Protein AF-A0A1R4HHZ6-F1 (afdb_monomer)

Radius of gyration: 16.29 Å; Cα contacts (8 Å, |Δi|>4): 28; chains: 1; bounding box: 31×27×39 Å

Foldseek 3Di:
DEDEDDPPPDDDPVDDVVCVVVDDPCPCVVVVVVDDDYDYDYNVVCVVDVDPVSVVVVVVVVCVVPVPPPD

Mean predicted aligned error: 12.38 Å

pLDDT: mean 71.61, std 11.76, range [42.88, 89.56]

Secondary structure (DSSP, 8-state):
--B---S--PPPTTS-HHHHHTPPTTTTHHHHHTT----B--HHHHHH-SSHHHHHHHHHHHHHHS-----

Organism: NCBI:txid360316

Solvent-accessible surface area (backbone atoms only — not comparable to full-atom values): 4698 Å² total; per-residue (Å²): 104,80,54,68,75,62,98,75,85,64,80,53,85,93,56,53,68,70,61,61,73,70,50,68,85,64,80,55,48,68,65,48,73,73,67,67,79,71,58,78,51,61,56,70,58,49,74,72,37,87,42,68,67,57,43,51,51,52,54,49,52,50,40,69,79,44,69,76,79,84,121

Structure (mmCIF, N/CA/C/O backbone):
data_AF-A0A1R4HHZ6-F1
#
_entry.id   AF-A0A1R4HHZ6-F1
#
loop_
_atom_site.group_PDB
_atom_site.id
_atom_site.type_symbol
_atom_site.label_atom_id
_atom_site.label_alt_id
_atom_site.label_comp_id
_atom_site.label_asym_id
_atom_site.label_entity_id
_atom_site.label_seq_id
_atom_site.pdbx_PDB_ins_code
_atom_site.Cartn_x
_atom_site.Cartn_y
_atom_site.Cartn_z
_atom_site.occupancy
_atom_site.B_iso_or_equiv
_atom_site.auth_seq_id
_atom_site.auth_comp_id
_atom_site.auth_asym_id
_atom_site.auth_atom_id
_atom_site.pdbx_PDB_model_num
ATOM 1 N N . MET A 1 1 ? 2.345 -3.688 -0.617 1.00 44.34 1 MET A N 1
ATOM 2 C CA . MET A 1 1 ? 2.421 -2.784 -1.786 1.00 44.34 1 MET A CA 1
ATOM 3 C C . MET A 1 1 ? 1.057 -2.856 -2.441 1.00 44.34 1 MET A C 1
ATOM 5 O O . MET A 1 1 ? 0.602 -3.966 -2.673 1.00 44.34 1 MET A O 1
ATOM 9 N N . ILE A 1 2 ? 0.369 -1.729 -2.594 1.00 47.28 2 ILE A N 1
ATOM 10 C CA . ILE A 1 2 ? -0.972 -1.703 -3.190 1.00 47.28 2 ILE A CA 1
ATOM 11 C C . ILE A 1 2 ? -0.765 -1.531 -4.690 1.00 47.28 2 ILE A C 1
ATOM 13 O O . ILE A 1 2 ? -0.127 -0.564 -5.104 1.00 47.28 2 ILE A O 1
ATOM 17 N N . PHE A 1 3 ? -1.227 -2.500 -5.474 1.00 48.56 3 PHE A N 1
ATOM 18 C CA . P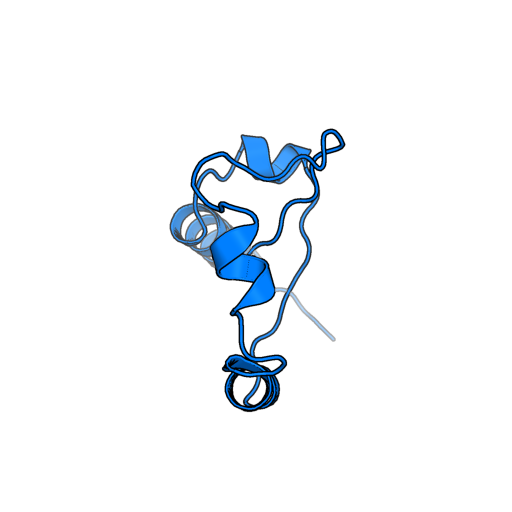HE A 1 3 ? -1.268 -2.393 -6.927 1.00 48.56 3 PHE A CA 1
ATOM 19 C C . PHE A 1 3 ? -2.711 -2.092 -7.323 1.00 48.56 3 PHE A C 1
ATOM 21 O O . PHE A 1 3 ? -3.619 -2.819 -6.934 1.00 48.56 3 PHE A O 1
ATOM 28 N N . CYS A 1 4 ? -2.905 -1.004 -8.060 1.00 47.91 4 CYS A N 1
ATOM 29 C CA . CYS A 1 4 ? -4.181 -0.633 -8.657 1.00 47.91 4 CYS A CA 1
ATOM 30 C C . CYS A 1 4 ? -4.082 -0.918 -10.153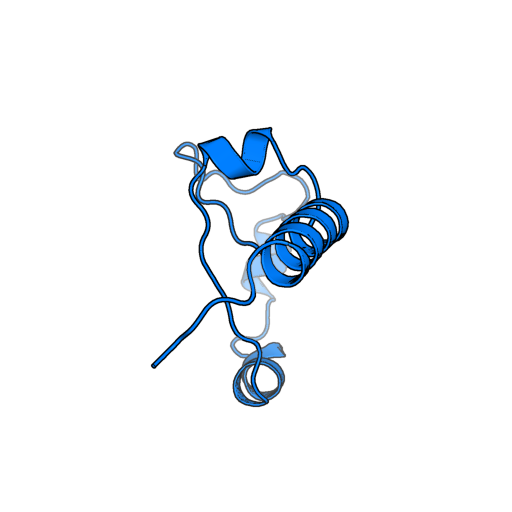 1.00 47.91 4 CYS A C 1
ATOM 32 O O . CYS A 1 4 ? -3.105 -0.508 -10.784 1.00 47.91 4 CYS A O 1
ATOM 34 N N . VAL A 1 5 ? -5.072 -1.604 -10.716 1.00 47.75 5 VAL A N 1
ATOM 35 C CA . VAL A 1 5 ? -5.196 -1.760 -12.169 1.00 47.75 5 VAL A CA 1
ATOM 36 C C . VAL A 1 5 ? -6.085 -0.624 -12.677 1.00 47.75 5 VAL A C 1
ATOM 38 O O . VAL A 1 5 ? -7.223 -0.490 -12.234 1.00 47.75 5 VAL A O 1
ATOM 41 N N . ASN A 1 6 ? -5.558 0.212 -13.573 1.00 52.25 6 ASN A N 1
ATOM 42 C CA . ASN A 1 6 ? -6.333 1.202 -14.326 1.00 52.25 6 ASN A CA 1
ATOM 43 C C . ASN A 1 6 ? -6.582 0.662 -15.742 1.00 52.25 6 ASN A C 1
ATOM 45 O O . ASN A 1 6 ? -5.698 0.047 -16.326 1.00 52.25 6 ASN A O 1
ATOM 49 N N . ASN A 1 7 ? -7.759 0.934 -16.314 1.00 55.69 7 ASN A N 1
ATOM 50 C CA . ASN A 1 7 ? -8.158 0.455 -17.650 1.00 55.69 7 ASN A CA 1
ATOM 51 C C . ASN A 1 7 ? -7.408 1.119 -18.826 1.00 55.69 7 ASN A C 1
ATOM 53 O O . ASN A 1 7 ? -7.615 0.739 -19.974 1.00 55.69 7 ASN A O 1
ATOM 57 N N . GLU A 1 8 ? -6.532 2.087 -18.557 1.00 59.41 8 GLU A N 1
ATOM 58 C CA . GLU A 1 8 ? -5.643 2.707 -19.543 1.00 59.41 8 GLU A CA 1
ATOM 59 C C . GLU A 1 8 ? -4.202 2.303 -19.225 1.00 59.41 8 GLU A C 1
ATOM 61 O O . GLU A 1 8 ? -3.426 3.063 -18.644 1.00 59.41 8 GLU A O 1
ATOM 66 N N . ASP A 1 9 ? -3.870 1.056 -19.552 1.00 61.25 9 ASP A N 1
ATOM 67 C CA . ASP A 1 9 ? -2.609 0.402 -19.189 1.00 61.25 9 ASP A CA 1
ATOM 68 C C . ASP A 1 9 ? -1.458 0.857 -20.114 1.00 61.25 9 ASP A C 1
ATOM 70 O O . ASP A 1 9 ? -0.825 0.083 -20.835 1.00 61.25 9 ASP A O 1
ATOM 74 N N . THR A 1 10 ? -1.230 2.172 -20.160 1.00 64.44 10 THR A N 1
ATOM 75 C CA . THR A 1 10 ? -0.113 2.787 -20.885 1.00 64.44 10 THR A CA 1
ATOM 76 C C . THR A 1 10 ? 1.074 2.995 -19.944 1.00 64.44 10 THR A C 1
ATOM 78 O O . THR A 1 10 ? 0.919 3.350 -18.773 1.00 64.44 10 THR A O 1
ATOM 81 N N . LEU A 1 11 ? 2.291 2.763 -20.447 1.00 65.88 11 LEU A N 1
ATOM 82 C CA . LEU A 1 11 ? 3.518 3.063 -19.705 1.00 65.88 11 LEU A CA 1
ATOM 83 C C . LEU A 1 11 ? 3.535 4.547 -19.325 1.00 65.88 11 LEU A C 1
ATOM 85 O O . LEU A 1 11 ? 3.499 5.416 -20.197 1.00 65.88 11 LEU A O 1
ATOM 89 N N . LYS A 1 12 ? 3.649 4.840 -18.027 1.00 71.12 12 LYS A N 1
ATOM 90 C CA . LYS A 1 12 ? 3.848 6.215 -17.561 1.00 71.12 12 LYS A CA 1
ATOM 91 C C . LYS A 1 12 ? 5.170 6.769 -18.100 1.00 71.12 12 LYS A C 1
ATOM 93 O O . LYS A 1 12 ? 6.150 6.034 -18.209 1.00 71.12 12 LYS A O 1
ATOM 98 N N . SER A 1 13 ? 5.226 8.077 -18.353 1.00 73.62 13 SER A N 1
ATOM 99 C CA . SER A 1 13 ? 6.423 8.768 -18.869 1.00 73.62 13 SER A CA 1
ATOM 100 C C . SER A 1 13 ? 7.667 8.598 -17.986 1.00 73.62 13 SER A C 1
ATOM 102 O O . SER A 1 13 ? 8.784 8.581 -18.492 1.00 73.62 13 SER A O 1
ATOM 104 N N . GLU A 1 14 ? 7.471 8.411 -16.679 1.00 73.50 14 GLU A N 1
ATOM 105 C CA . GLU A 1 14 ? 8.511 8.090 -15.691 1.00 73.50 14 GLU A CA 1
ATOM 106 C C . GLU A 1 14 ? 9.183 6.715 -15.902 1.00 73.50 14 GLU A C 1
ATOM 108 O O . GLU A 1 14 ? 10.263 6.477 -15.362 1.00 73.50 14 GLU A O 1
ATOM 113 N N . TYR A 1 15 ? 8.603 5.828 -16.721 1.00 70.06 15 TYR A N 1
ATOM 114 C CA . TYR A 1 15 ? 9.150 4.508 -17.054 1.00 70.06 15 TYR A CA 1
ATOM 115 C C . TYR A 1 15 ? 9.407 4.371 -18.564 1.00 70.06 15 TYR A C 1
ATOM 117 O O . TYR A 1 15 ? 8.623 3.736 -19.274 1.00 70.06 15 TYR A O 1
ATOM 125 N N . PRO A 1 16 ? 10.515 4.921 -19.089 1.00 76.19 16 PRO A N 1
ATOM 126 C CA . PRO A 1 16 ? 10.867 4.754 -20.494 1.00 76.19 16 PRO A CA 1
ATOM 127 C C . PRO A 1 16 ? 11.158 3.282 -20.827 1.00 76.19 16 PRO A C 1
ATOM 129 O O . PRO A 1 16 ? 11.776 2.548 -20.049 1.00 76.19 16 PRO A O 1
ATOM 132 N N . ALA A 1 17 ? 10.755 2.848 -22.026 1.00 74.19 17 ALA A N 1
ATOM 133 C CA . ALA A 1 17 ? 10.887 1.457 -22.479 1.00 74.19 17 ALA A CA 1
ATOM 134 C C . ALA A 1 17 ? 12.340 0.934 -22.462 1.00 74.19 17 ALA A C 1
ATOM 136 O O . ALA A 1 17 ? 12.577 -0.266 -22.329 1.00 74.19 17 ALA A O 1
ATOM 137 N N . GLU A 1 18 ? 13.320 1.829 -22.564 1.00 73.50 18 GLU A N 1
ATOM 138 C CA . GLU A 1 18 ? 14.756 1.532 -22.516 1.00 73.50 18 GLU A CA 1
ATOM 139 C C . GLU A 1 18 ? 15.196 0.966 -21.154 1.00 73.50 18 GLU A C 1
ATOM 141 O O . GLU A 1 18 ? 15.988 0.020 -21.079 1.00 73.50 18 GLU A O 1
ATOM 146 N N . VAL A 1 19 ? 14.615 1.485 -20.068 1.00 70.06 19 VAL A N 1
ATOM 147 C CA . VAL A 1 19 ? 14.875 1.026 -18.694 1.00 70.06 19 VAL A CA 1
ATOM 148 C C . VAL A 1 19 ? 14.242 -0.344 -18.452 1.00 70.06 19 VAL A C 1
ATOM 150 O O . VAL A 1 19 ? 14.801 -1.183 -17.749 1.00 70.06 19 VAL A O 1
ATOM 153 N N . ILE A 1 20 ? 13.098 -0.614 -19.082 1.00 71.12 20 ILE A N 1
ATOM 154 C CA . ILE A 1 20 ? 12.420 -1.912 -18.980 1.00 71.12 20 ILE A CA 1
ATOM 155 C C . ILE A 1 20 ? 13.202 -2.990 -19.739 1.00 71.12 20 ILE A C 1
ATOM 157 O O . ILE A 1 20 ? 13.380 -4.093 -19.224 1.00 71.12 20 ILE A O 1
ATOM 161 N N . LYS A 1 21 ? 13.726 -2.671 -20.931 1.00 73.50 21 LYS A N 1
ATOM 162 C CA . LYS A 1 21 ? 14.539 -3.600 -21.740 1.00 73.50 21 LYS A CA 1
ATOM 163 C C . LYS A 1 21 ? 15.865 -3.972 -21.073 1.00 73.50 21 LYS A C 1
ATOM 165 O O . LYS A 1 21 ? 16.326 -5.097 -21.235 1.00 73.50 21 LYS A O 1
ATOM 170 N N . SER A 1 22 ? 16.458 -3.051 -20.316 1.00 75.62 22 SER A N 1
ATOM 171 C CA . SER A 1 22 ? 17.684 -3.285 -19.537 1.00 75.62 22 SER A CA 1
ATOM 172 C C . SER A 1 22 ? 17.421 -3.849 -18.131 1.00 75.62 22 SER A C 1
ATOM 174 O O . SER A 1 22 ? 18.357 -4.141 -17.383 1.00 75.62 22 SER A O 1
ATOM 176 N N . GLY A 1 23 ? 16.151 -4.037 -17.757 1.00 70.56 23 GLY A N 1
ATOM 177 C CA . GLY A 1 23 ? 15.753 -4.564 -16.460 1.00 70.56 23 GLY A CA 1
ATOM 178 C C . GLY A 1 23 ? 16.132 -6.036 -16.274 1.00 70.56 23 GLY A C 1
ATOM 179 O O . GLY A 1 23 ? 15.815 -6.898 -17.090 1.00 70.56 23 GLY A O 1
ATOM 180 N N . VAL A 1 24 ? 16.764 -6.360 -15.143 1.00 77.25 24 VAL A N 1
ATOM 181 C CA . VAL A 1 24 ? 17.075 -7.751 -14.776 1.00 77.25 24 VAL A CA 1
ATOM 182 C C . VAL A 1 24 ? 15.810 -8.455 -14.278 1.00 77.25 24 VAL A C 1
ATOM 184 O O . VAL A 1 24 ? 15.259 -8.107 -13.226 1.00 77.25 24 VAL A O 1
ATOM 187 N N . ARG A 1 25 ? 15.365 -9.488 -15.007 1.00 76.06 25 ARG A N 1
ATOM 188 C CA . ARG A 1 25 ? 14.258 -10.359 -14.579 1.00 76.06 25 ARG A CA 1
ATOM 189 C C . ARG A 1 25 ? 14.563 -10.976 -13.215 1.00 76.06 25 ARG A C 1
ATOM 191 O O . ARG A 1 25 ? 15.616 -11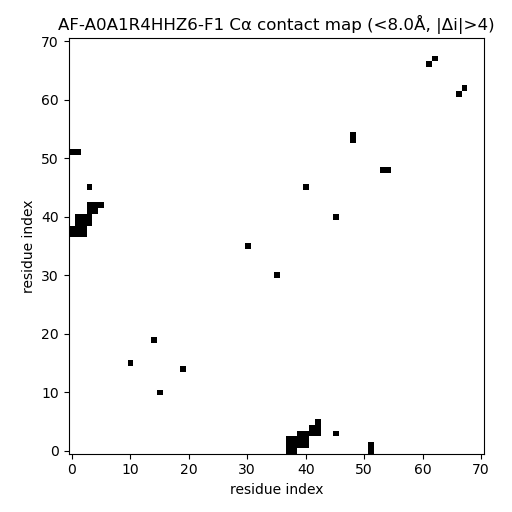.563 -13.001 1.00 76.06 25 ARG A O 1
ATOM 198 N N . GLY A 1 26 ? 13.620 -10.852 -12.285 1.00 73.69 26 GLY A N 1
ATOM 199 C CA . GLY A 1 26 ? 13.733 -11.464 -10.961 1.00 73.69 26 GLY A CA 1
ATOM 200 C C . GLY A 1 26 ? 14.618 -10.717 -9.956 1.00 73.69 26 GLY A C 1
ATOM 201 O O . GLY A 1 26 ? 14.848 -11.250 -8.872 1.00 73.69 26 GLY A O 1
ATOM 202 N N . LYS A 1 27 ? 15.040 -9.471 -10.232 1.00 76.12 27 LYS A N 1
ATOM 203 C CA . LYS A 1 27 ? 15.838 -8.635 -9.303 1.00 76.12 27 LYS A CA 1
ATOM 204 C C . LYS A 1 27 ? 15.265 -8.552 -7.876 1.00 76.12 27 LYS A C 1
ATOM 206 O O . LYS A 1 27 ? 16.015 -8.443 -6.908 1.00 76.12 27 LYS A O 1
ATOM 211 N N . TYR A 1 28 ? 13.941 -8.634 -7.736 1.00 71.12 28 TYR A N 1
ATOM 212 C CA . TYR A 1 28 ? 13.238 -8.618 -6.448 1.00 71.12 28 TYR A CA 1
ATOM 213 C C . TYR A 1 28 ? 12.546 -9.946 -6.112 1.00 71.12 28 TYR A C 1
ATOM 215 O O . TYR A 1 28 ? 11.879 -10.029 -5.087 1.00 71.12 28 TYR A O 1
ATOM 223 N N . ALA A 1 29 ? 12.729 -10.999 -6.918 1.00 71.69 29 ALA A N 1
ATOM 224 C CA . ALA A 1 29 ? 12.045 -12.280 -6.721 1.00 71.69 29 ALA A CA 1
ATOM 225 C C . ALA A 1 29 ? 12.385 -12.917 -5.365 1.00 71.69 29 ALA A C 1
ATOM 227 O O . ALA A 1 29 ? 11.506 -13.448 -4.694 1.00 71.69 29 ALA A O 1
ATOM 228 N N . ASN A 1 30 ? 13.639 -12.811 -4.918 1.00 70.25 30 ASN A N 1
ATOM 229 C CA . ASN A 1 30 ? 14.039 -13.322 -3.605 1.00 70.25 30 ASN A CA 1
ATOM 230 C C . ASN A 1 30 ? 13.429 -12.516 -2.449 1.00 70.25 30 ASN A C 1
ATOM 232 O O . ASN A 1 30 ? 12.983 -13.113 -1.478 1.00 70.25 30 ASN A O 1
ATOM 236 N N . ARG A 1 31 ? 13.325 -11.185 -2.574 1.00 69.06 31 ARG A N 1
ATOM 237 C CA . ARG A 1 31 ? 12.642 -10.336 -1.579 1.00 69.06 31 ARG A CA 1
ATOM 238 C C . ARG A 1 31 ? 11.135 -10.587 -1.545 1.00 69.06 31 ARG A C 1
ATOM 240 O O . ARG A 1 31 ? 10.532 -10.574 -0.482 1.00 69.06 31 ARG A O 1
ATOM 247 N N . TYR A 1 32 ? 10.540 -10.874 -2.698 1.00 64.06 32 TYR A N 1
ATOM 248 C CA . TYR A 1 32 ? 9.135 -11.253 -2.795 1.00 64.06 32 TYR A CA 1
ATOM 249 C C . TYR A 1 32 ? 8.849 -12.572 -2.063 1.00 64.06 32 TYR A C 1
ATOM 251 O O . TYR A 1 32 ? 7.915 -12.656 -1.267 1.00 64.06 32 TYR A O 1
ATOM 259 N N . ARG A 1 33 ? 9.716 -13.577 -2.260 1.00 67.00 33 ARG A N 1
ATOM 260 C CA . ARG A 1 33 ? 9.635 -14.881 -1.579 1.00 67.00 33 ARG A CA 1
ATOM 261 C C . ARG A 1 33 ? 9.810 -14.804 -0.062 1.00 67.00 33 ARG A C 1
ATOM 263 O O . ARG A 1 33 ? 9.375 -15.715 0.626 1.00 67.00 33 ARG A O 1
ATOM 270 N N . GLN A 1 34 ? 10.398 -13.729 0.462 1.00 72.88 34 GLN A N 1
ATOM 271 C CA . GLN A 1 34 ? 10.558 -13.506 1.903 1.00 72.88 34 GLN A CA 1
ATOM 272 C C . GLN A 1 34 ? 9.263 -13.052 2.607 1.00 72.88 34 GLN A C 1
ATOM 274 O O . GLN A 1 34 ? 9.297 -12.773 3.800 1.00 72.88 34 GLN A O 1
ATOM 279 N N . GLY A 1 35 ? 8.118 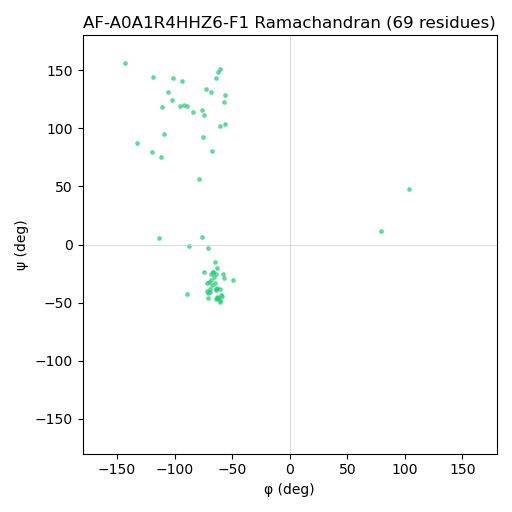-13.023 1.909 1.00 58.38 35 GLY A N 1
ATOM 280 C CA . GLY A 1 35 ? 6.804 -12.918 2.552 1.00 58.38 35 GLY A CA 1
ATOM 281 C C . GLY A 1 35 ? 6.170 -11.533 2.479 1.00 58.38 35 GLY A C 1
ATOM 282 O O . GLY A 1 35 ? 5.670 -11.021 3.476 1.00 58.38 35 GLY A O 1
ATOM 283 N N . THR A 1 36 ? 6.157 -10.909 1.300 1.00 61.16 36 THR A N 1
ATOM 284 C CA . THR A 1 36 ? 5.287 -9.740 1.099 1.00 61.16 36 THR A CA 1
ATOM 285 C C . THR A 1 36 ? 3.887 -10.214 0.718 1.00 61.16 36 THR A C 1
ATOM 287 O O . THR A 1 36 ? 3.706 -10.761 -0.365 1.00 61.16 36 THR A O 1
ATOM 290 N N . ASN A 1 37 ? 2.892 -9.982 1.579 1.00 66.75 37 ASN A N 1
ATOM 291 C CA . ASN A 1 37 ? 1.493 -10.194 1.210 1.00 66.75 37 ASN A CA 1
ATOM 292 C C . ASN A 1 37 ? 1.044 -9.051 0.280 1.00 66.75 37 ASN A C 1
ATOM 294 O O . ASN A 1 37 ? 1.002 -7.884 0.690 1.00 66.75 37 ASN A O 1
ATOM 298 N N . LEU A 1 38 ? 0.792 -9.371 -0.990 1.00 68.38 38 LEU A N 1
ATOM 299 C CA . LEU A 1 38 ? 0.204 -8.443 -1.950 1.00 68.38 38 LEU A CA 1
ATOM 300 C C . LEU A 1 38 ? -1.298 -8.674 -1.998 1.00 68.38 38 LEU A C 1
ATOM 302 O O . LEU A 1 38 ? -1.756 -9.746 -2.378 1.00 68.38 38 LEU A O 1
ATOM 306 N N . VAL A 1 39 ? -2.044 -7.631 -1.657 1.00 70.88 39 VAL A N 1
ATOM 307 C CA . VAL A 1 39 ? -3.493 -7.594 -1.808 1.00 70.88 39 VAL A CA 1
ATOM 308 C C . VAL A 1 39 ? -3.790 -6.590 -2.911 1.00 70.88 39 VAL A C 1
ATOM 310 O O . VAL A 1 39 ? -3.410 -5.421 -2.806 1.00 70.88 39 VAL A O 1
ATOM 313 N N . LEU A 1 40 ? -4.402 -7.074 -3.992 1.00 72.44 40 LEU A N 1
ATOM 314 C CA . LEU A 1 40 ? -4.961 -6.217 -5.029 1.00 72.44 40 LEU A CA 1
ATOM 315 C C . LEU A 1 40 ? -6.224 -5.567 -4.465 1.00 72.44 40 LEU A C 1
ATOM 317 O O . LEU A 1 40 ? -7.029 -6.244 -3.828 1.00 72.44 40 LEU A O 1
ATOM 321 N N . VAL A 1 41 ? -6.365 -4.264 -4.669 1.00 76.56 41 VAL A N 1
ATOM 322 C CA . VAL A 1 41 ? -7.497 -3.486 -4.165 1.00 76.56 41 VAL A CA 1
ATOM 323 C C . VAL A 1 41 ? -8.238 -2.896 -5.363 1.00 76.56 41 VAL A C 1
ATOM 325 O O . VAL A 1 41 ? -7.603 -2.540 -6.358 1.00 76.56 41 VAL A O 1
ATOM 328 N N . ASP A 1 42 ? -9.564 -2.814 -5.276 1.00 78.25 42 ASP A N 1
ATOM 329 C CA . ASP A 1 42 ? -10.404 -2.265 -6.339 1.00 78.25 42 ASP A CA 1
ATOM 330 C C . ASP A 1 42 ? -10.067 -0.796 -6.664 1.00 78.25 42 ASP A C 1
ATOM 332 O O . ASP A 1 42 ? -9.581 -0.021 -5.832 1.00 78.25 42 ASP A O 1
ATOM 336 N N . ALA A 1 43 ? -10.306 -0.406 -7.920 1.00 76.31 43 ALA 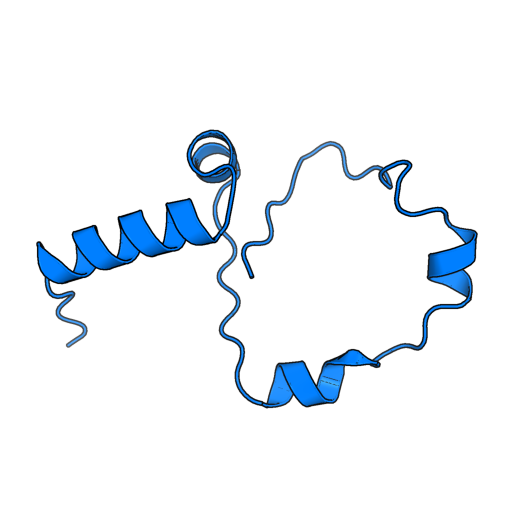A N 1
ATOM 337 C CA . ALA A 1 43 ? -9.889 0.890 -8.462 1.00 76.31 43 ALA A CA 1
ATOM 338 C C . ALA A 1 43 ? -10.610 2.095 -7.826 1.00 76.31 43 ALA A C 1
ATOM 340 O O . ALA A 1 43 ? -10.095 3.216 -7.840 1.00 76.31 43 ALA A O 1
ATOM 341 N N . ASP A 1 44 ? -11.799 1.894 -7.267 1.00 77.94 44 ASP A N 1
ATOM 342 C CA . ASP A 1 44 ? -12.549 2.906 -6.523 1.00 77.94 44 ASP A CA 1
ATOM 343 C C . ASP A 1 44 ? -11.870 3.246 -5.187 1.00 77.94 44 ASP A C 1
ATOM 345 O O . ASP A 1 44 ? -11.715 4.424 -4.855 1.00 77.94 44 ASP A O 1
ATOM 349 N N . LEU A 1 45 ? -11.351 2.244 -4.477 1.00 76.69 45 LEU A N 1
ATOM 350 C CA . LEU A 1 45 ? -10.576 2.424 -3.249 1.00 76.69 45 LEU A CA 1
ATOM 351 C C . LEU A 1 45 ? -9.243 3.135 -3.513 1.00 76.69 45 LEU A C 1
ATOM 353 O O . LEU A 1 45 ? -8.767 3.880 -2.656 1.00 76.69 45 LEU A O 1
ATOM 357 N N . CYS A 1 46 ? -8.678 2.997 -4.714 1.00 73.69 46 CYS A N 1
ATOM 358 C CA . CYS A 1 46 ? -7.489 3.745 -5.131 1.00 73.69 46 CYS A CA 1
ATOM 359 C C . CYS A 1 46 ? -7.750 5.251 -5.303 1.00 73.69 46 CYS A C 1
ATOM 361 O O 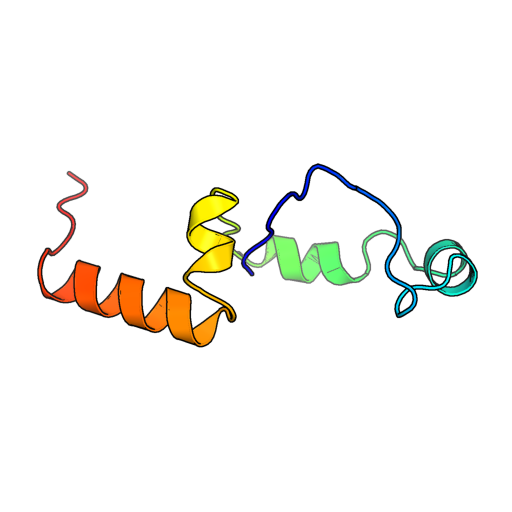. CYS A 1 46 ? -6.830 6.054 -5.154 1.00 73.69 46 CYS A O 1
ATOM 363 N N . LYS A 1 47 ? -8.998 5.663 -5.574 1.00 75.94 47 LYS A N 1
ATOM 364 C CA . LYS A 1 47 ? -9.378 7.089 -5.587 1.00 75.94 47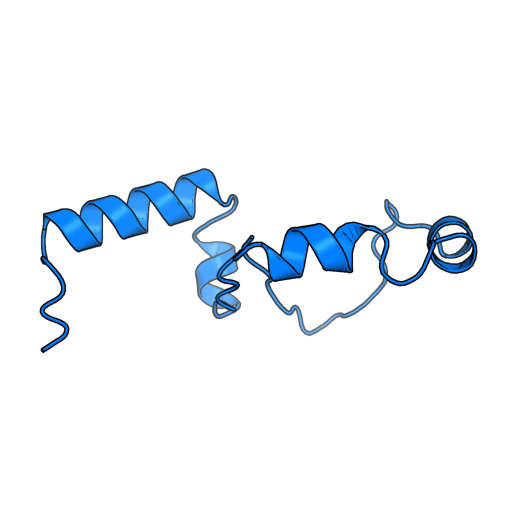 LYS A CA 1
ATOM 365 C C . LYS A 1 47 ? -9.491 7.666 -4.174 1.00 75.94 47 LYS A C 1
ATOM 367 O O . LYS A 1 47 ? -9.373 8.874 -3.999 1.00 75.94 47 LYS A O 1
ATOM 372 N N . ILE A 1 48 ? -9.724 6.806 -3.184 1.00 80.38 48 ILE A N 1
ATOM 373 C CA . ILE A 1 48 ? -9.895 7.180 -1.775 1.00 80.38 48 ILE A CA 1
ATOM 374 C C . ILE A 1 48 ? -8.542 7.184 -1.052 1.00 80.38 48 ILE A C 1
ATOM 376 O O . ILE A 1 48 ? -8.248 8.104 -0.289 1.00 80.38 48 ILE A O 1
ATOM 380 N N . PHE A 1 49 ? -7.695 6.184 -1.310 1.00 78.31 49 PHE A N 1
ATOM 381 C CA . PHE A 1 49 ? -6.377 6.045 -0.696 1.00 78.31 49 PHE A CA 1
ATOM 382 C C . PHE A 1 49 ? -5.265 6.317 -1.711 1.00 78.31 49 PHE A C 1
ATOM 384 O O . PHE A 1 49 ? -4.816 5.427 -2.429 1.00 78.31 49 PHE A O 1
ATOM 391 N N . LEU A 1 50 ? -4.789 7.563 -1.724 1.00 75.50 50 LEU A N 1
ATOM 392 C CA . LEU A 1 50 ? -3.724 8.044 -2.615 1.00 75.50 50 LEU A CA 1
ATOM 393 C C . LEU A 1 50 ? -2.353 7.411 -2.323 1.00 75.50 50 LEU A C 1
ATOM 395 O O . LEU A 1 50 ? -1.491 7.365 -3.199 1.00 75.50 50 LEU A O 1
ATOM 399 N N . ASP A 1 51 ? -2.139 6.927 -1.095 1.00 77.25 51 ASP A N 1
ATOM 400 C CA . ASP A 1 51 ? -0.879 6.316 -0.684 1.00 77.25 51 ASP A CA 1
ATOM 401 C C . ASP A 1 51 ? -1.070 5.122 0.266 1.00 77.25 51 ASP A C 1
ATOM 403 O O . ASP A 1 51 ? -2.056 5.002 1.000 1.00 77.25 51 ASP A O 1
ATOM 407 N N . SER A 1 52 ? -0.070 4.237 0.290 1.00 80.00 52 SER A N 1
ATOM 408 C CA . SER A 1 52 ? -0.102 3.030 1.124 1.00 80.00 52 SER A CA 1
ATOM 409 C C . SER A 1 52 ? -0.127 3.301 2.634 1.00 80.00 52 SER A C 1
ATOM 411 O O . SER A 1 52 ? -0.637 2.472 3.385 1.00 80.00 52 SER A O 1
ATOM 413 N N . ALA A 1 53 ? 0.385 4.441 3.107 1.00 82.81 53 ALA A N 1
ATOM 414 C CA . ALA A 1 53 ? 0.324 4.797 4.521 1.00 82.81 53 ALA A CA 1
ATOM 415 C C . ALA A 1 53 ? -1.110 5.172 4.928 1.00 82.81 53 ALA A C 1
ATOM 417 O O . ALA A 1 53 ? -1.558 4.754 5.996 1.00 82.81 53 ALA A O 1
ATOM 418 N N . SER A 1 54 ? -1.844 5.896 4.079 1.00 84.12 54 SER A N 1
ATOM 419 C CA . SER A 1 54 ? -3.252 6.250 4.278 1.00 84.12 54 SER A CA 1
ATOM 420 C C . SER A 1 54 ? -4.148 5.009 4.324 1.00 84.12 54 SER A C 1
ATOM 422 O O . SER A 1 54 ? -4.905 4.848 5.283 1.00 84.12 54 SER A O 1
ATOM 424 N N . ALA A 1 55 ? -3.963 4.077 3.384 1.00 84.69 55 ALA A N 1
ATOM 425 C CA . ALA A 1 55 ? -4.666 2.796 3.366 1.00 84.69 55 ALA A CA 1
ATOM 426 C C . ALA A 1 55 ? -4.367 1.963 4.621 1.00 84.69 55 ALA A C 1
ATOM 428 O O . ALA A 1 55 ? -5.281 1.517 5.310 1.00 84.69 55 ALA A O 1
ATOM 429 N N . ASN A 1 56 ? -3.088 1.809 4.982 1.00 87.44 56 ASN A N 1
ATOM 430 C CA . ASN A 1 56 ? -2.697 1.032 6.159 1.00 87.44 56 ASN A CA 1
ATOM 431 C C . ASN A 1 56 ? -3.234 1.631 7.465 1.00 87.44 56 ASN A C 1
ATOM 433 O O . ASN A 1 56 ? -3.613 0.882 8.362 1.00 87.44 56 ASN A O 1
ATOM 437 N N . ARG A 1 57 ? -3.277 2.964 7.593 1.00 88.44 57 ARG A N 1
ATOM 438 C CA . ARG A 1 57 ? -3.892 3.621 8.757 1.00 88.44 57 ARG A CA 1
ATOM 439 C C . ARG A 1 57 ? -5.385 3.309 8.846 1.00 88.44 57 ARG A C 1
ATOM 441 O O . ARG A 1 57 ? -5.847 2.943 9.922 1.00 88.44 57 ARG A O 1
ATOM 448 N N . GLY A 1 58 ? -6.111 3.413 7.731 1.00 88.44 58 GLY A N 1
ATOM 449 C CA . GLY A 1 58 ? -7.538 3.085 7.678 1.00 88.44 58 GLY A CA 1
ATOM 450 C C . GLY A 1 58 ? -7.814 1.629 8.051 1.00 88.44 58 GLY A C 1
ATOM 451 O O . GLY A 1 58 ? -8.641 1.359 8.918 1.00 88.44 58 GLY A O 1
ATOM 452 N N . LEU A 1 59 ? -7.057 0.699 7.465 1.00 87.00 59 LEU A N 1
ATOM 453 C CA . LEU A 1 59 ? -7.190 -0.732 7.742 1.00 87.00 59 LEU A CA 1
ATOM 454 C C . LEU A 1 59 ? -6.850 -1.090 9.195 1.00 87.00 59 LEU A C 1
ATOM 456 O O . LEU A 1 59 ? -7.541 -1.913 9.788 1.00 87.00 59 LEU A O 1
ATOM 460 N N . ARG A 1 60 ? -5.828 -0.463 9.796 1.00 89.56 60 ARG A N 1
ATOM 461 C CA . ARG A 1 60 ? -5.498 -0.670 11.219 1.00 89.56 60 ARG A CA 1
ATOM 462 C C . ARG A 1 60 ? -6.611 -0.184 12.132 1.00 89.56 60 ARG A C 1
ATOM 464 O O . ARG A 1 60 ? -7.036 -0.940 12.993 1.00 89.56 60 ARG A O 1
ATOM 471 N N . LYS A 1 61 ? -7.126 1.025 11.891 1.00 89.44 61 LYS A N 1
ATOM 472 C CA . LYS A 1 61 ? -8.251 1.570 12.658 1.00 89.44 61 LYS A CA 1
ATOM 473 C C . LYS A 1 61 ? -9.483 0.666 12.554 1.00 89.44 61 LYS A C 1
ATOM 475 O O . LYS A 1 61 ? -10.100 0.355 13.564 1.00 89.44 61 LYS A O 1
ATOM 480 N N . TYR A 1 62 ? -9.794 0.184 11.351 1.00 86.88 62 TYR A N 1
ATOM 481 C CA . TYR A 1 62 ? -10.879 -0.776 11.150 1.00 86.88 62 TYR A CA 1
ATOM 482 C C . TYR A 1 62 ? -10.655 -2.078 11.935 1.00 86.88 62 TYR A C 1
ATOM 484 O O . TYR A 1 62 ? -11.581 -2.574 12.568 1.00 86.88 62 TYR A O 1
ATOM 492 N N . ALA A 1 63 ? -9.430 -2.612 11.929 1.00 86.75 63 ALA A N 1
ATOM 493 C CA . ALA A 1 63 ? -9.083 -3.823 12.670 1.00 86.75 63 ALA A CA 1
ATOM 494 C C . ALA A 1 63 ? -9.098 -3.633 14.201 1.00 86.75 63 ALA A C 1
ATOM 496 O O . ALA A 1 63 ? 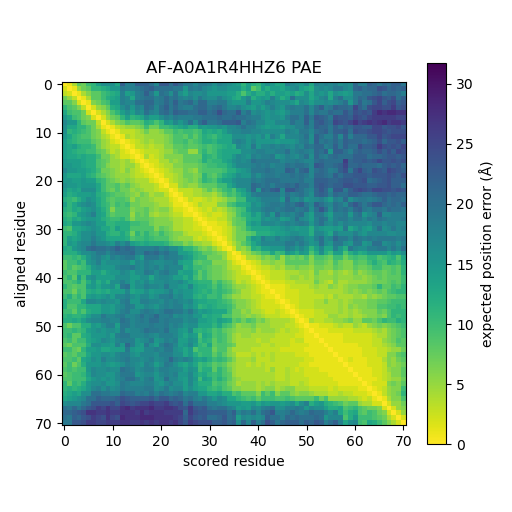-9.384 -4.585 14.922 1.00 86.75 63 ALA A O 1
ATOM 497 N N . GLU A 1 64 ? -8.804 -2.431 14.702 1.00 87.56 64 GLU A N 1
ATOM 498 C CA . GLU A 1 64 ? -8.915 -2.077 16.126 1.00 87.56 64 GLU A CA 1
ATOM 499 C C . GLU A 1 64 ? -10.380 -1.984 16.571 1.00 87.56 64 GLU A C 1
ATOM 501 O O . GLU A 1 64 ? -10.756 -2.536 17.603 1.00 87.56 64 GLU A O 1
ATOM 506 N N . GLU A 1 65 ? -11.220 -1.312 15.779 1.00 87.25 65 GLU A N 1
ATOM 507 C CA . GLU A 1 65 ? -12.654 -1.149 16.062 1.00 87.25 65 GLU A CA 1
ATOM 508 C C . GLU A 1 65 ? -13.428 -2.458 15.898 1.00 87.25 65 GLU A C 1
ATOM 510 O O . GLU A 1 65 ? -14.428 -2.708 16.577 1.00 87.25 65 GLU A O 1
ATOM 515 N N . ARG A 1 66 ? -12.975 -3.295 14.968 1.00 83.38 66 ARG A N 1
ATOM 516 C CA . ARG A 1 66 ? -13.538 -4.604 14.676 1.00 83.38 66 A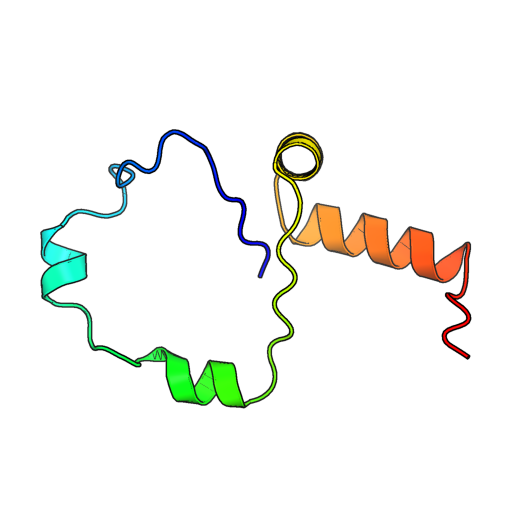RG A CA 1
ATOM 517 C C . ARG A 1 66 ? -12.395 -5.599 14.596 1.00 83.38 66 ARG A C 1
ATOM 519 O O . ARG A 1 66 ? -11.905 -5.843 13.490 1.00 83.38 66 ARG A O 1
ATOM 526 N N . PRO A 1 67 ? -11.987 -6.195 15.732 1.00 75.62 67 PRO A N 1
ATOM 527 C CA . PRO A 1 67 ? -11.067 -7.317 15.706 1.00 75.62 67 PRO A CA 1
ATOM 528 C C . PRO A 1 67 ? -11.694 -8.391 14.825 1.00 75.62 67 PRO A C 1
ATOM 530 O O . PRO A 1 67 ? -12.684 -9.030 15.181 1.00 75.62 67 PRO A O 1
ATOM 533 N N . ILE A 1 68 ? -11.161 -8.499 13.613 1.00 66.00 68 ILE A N 1
ATOM 534 C CA . ILE A 1 68 ? -11.610 -9.440 12.603 1.00 66.00 68 ILE A CA 1
ATOM 535 C C . ILE A 1 68 ? -11.418 -10.846 13.175 1.00 66.00 68 ILE A C 1
ATOM 537 O O . ILE A 1 68 ? -10.303 -11.356 13.253 1.00 66.00 68 ILE A O 1
ATOM 541 N N . LEU A 1 69 ? -12.525 -11.444 13.624 1.00 54.12 69 LEU A N 1
ATOM 542 C CA . LEU A 1 69 ? -12.642 -12.849 13.997 1.00 54.12 69 LEU A CA 1
ATOM 543 C C . LEU A 1 69 ? -12.483 -13.682 12.723 1.00 54.12 69 LEU A C 1
ATOM 545 O O . LEU A 1 69 ? -13.469 -14.106 12.126 1.00 54.12 69 LEU A O 1
ATOM 549 N N . TYR A 1 70 ? -11.248 -13.910 12.284 1.00 50.19 70 TYR A N 1
ATOM 550 C CA . TYR A 1 70 ? -10.985 -15.090 11.474 1.00 50.19 70 TYR A CA 1
ATOM 551 C C . TYR A 1 70 ? -10.991 -16.277 12.444 1.00 50.19 70 TYR A C 1
ATOM 553 O O . TYR A 1 70 ? -10.014 -16.568 13.131 1.00 50.19 70 TYR A O 1
ATOM 561 N N . ARG A 1 71 ? -12.164 -16.886 12.589 1.00 42.88 71 ARG A N 1
ATOM 562 C CA . ARG A 1 71 ? -12.278 -18.264 13.050 1.00 42.88 71 ARG A CA 1
ATOM 563 C C . ARG A 1 71 ? -12.414 -19.165 11.835 1.00 42.88 71 ARG A C 1
ATOM 565 O O . ARG A 1 71 ? -13.089 -18.729 10.878 1.00 42.88 71 ARG A O 1
#

Sequence (71 aa):
MIFCVNNEDTLKSEYPAEVIKSGVRGKYANRYRQGTNLVLVDADLCKIFLDSASANRGLRKYAEERPILYR